Protein AF-A0A8I1KSZ6-F1 (afdb_monomer_lite)

Radius of gyration: 17.88 Å; chains: 1; bounding box: 39×32×58 Å

Sequence (77 aa):
ISASLGLCSYPQDGLDVETLLKNSDLAMYSAKEQGRNAACFFTDELRAKINRRMKVEFALQKAIRDEELDVALQPII

Structure (mmCIF, N/CA/C/O backbone):
data_AF-A0A8I1KSZ6-F1
#
_entry.id   AF-A0A8I1KSZ6-F1
#
loop_
_atom_site.group_PDB
_atom_site.id
_atom_site.type_symbol
_atom_site.label_atom_id
_atom_site.label_alt_id
_atom_site.label_comp_id
_atom_site.label_asym_id
_atom_site.label_entity_id
_atom_site.label_seq_id
_atom_site.pdbx_PDB_ins_code
_atom_site.Cartn_x
_atom_site.Cartn_y
_atom_site.Cartn_z
_atom_site.occupancy
_atom_site.B_iso_or_equiv
_atom_site.auth_seq_id
_atom_site.auth_comp_id
_atom_site.auth_asym_id
_atom_site.auth_atom_id
_atom_site.pdbx_PDB_model_num
ATOM 1 N N . ILE A 1 1 ? 17.783 20.034 0.991 1.00 75.94 1 ILE A N 1
ATOM 2 C CA . ILE A 1 1 ? 16.970 19.563 -0.158 1.00 75.94 1 ILE A CA 1
ATOM 3 C C . ILE A 1 1 ? 17.139 18.050 -0.221 1.00 75.94 1 ILE A C 1
ATOM 5 O O . ILE A 1 1 ? 18.281 17.613 -0.223 1.00 75.94 1 ILE A O 1
ATOM 9 N N . SER A 1 2 ? 16.058 17.267 -0.194 1.00 85.38 2 SER A N 1
ATOM 10 C CA . SER A 1 2 ? 16.096 15.805 -0.381 1.00 85.38 2 SER A CA 1
ATOM 11 C C . SER A 1 2 ? 15.105 15.396 -1.472 1.00 85.38 2 SER A C 1
ATOM 13 O O . SER A 1 2 ? 14.118 16.096 -1.700 1.00 85.38 2 SER A O 1
ATOM 15 N N . ALA A 1 3 ? 15.382 14.292 -2.166 1.00 89.12 3 ALA A N 1
ATOM 16 C CA . ALA A 1 3 ? 14.565 13.789 -3.271 1.00 89.12 3 ALA A CA 1
ATOM 17 C C . ALA A 1 3 ? 14.029 12.387 -2.954 1.00 89.12 3 ALA A C 1
ATOM 19 O O . ALA A 1 3 ? 14.599 11.660 -2.150 1.00 89.12 3 ALA A O 1
ATOM 20 N N . SER A 1 4 ? 12.910 11.985 -3.549 1.00 93.50 4 SER A N 1
ATOM 21 C CA . SER A 1 4 ? 12.427 10.602 -3.463 1.00 93.50 4 SER A CA 1
ATOM 22 C C . SER A 1 4 ? 12.042 10.131 -4.848 1.00 93.50 4 SER A C 1
ATOM 24 O O . SER A 1 4 ? 11.428 10.888 -5.595 1.00 93.50 4 SER A O 1
ATOM 26 N N . LEU A 1 5 ? 12.456 8.917 -5.188 1.00 93.19 5 LEU A N 1
ATOM 27 C CA . LEU A 1 5 ? 12.446 8.409 -6.554 1.00 93.19 5 LEU A CA 1
ATOM 28 C C . LEU A 1 5 ? 11.647 7.109 -6.615 1.00 93.19 5 LEU A C 1
ATOM 30 O O . LEU A 1 5 ? 11.798 6.234 -5.763 1.00 93.19 5 LEU A O 1
ATOM 34 N N . GLY A 1 6 ? 10.804 6.998 -7.632 1.00 95.00 6 GLY A N 1
ATOM 35 C CA . GLY A 1 6 ? 10.175 5.748 -8.033 1.00 95.00 6 GLY A CA 1
ATOM 36 C C . GLY A 1 6 ? 10.832 5.240 -9.305 1.00 95.00 6 GLY A C 1
ATOM 37 O O . GLY A 1 6 ? 11.201 6.041 -10.161 1.00 95.00 6 GLY A O 1
ATOM 38 N N . LEU A 1 7 ? 11.031 3.930 -9.397 1.00 95.62 7 LEU A N 1
ATOM 39 C CA . LEU A 1 7 ? 11.705 3.288 -10.520 1.00 95.62 7 LEU A CA 1
ATOM 40 C C . LEU A 1 7 ? 10.800 2.204 -11.110 1.00 95.62 7 LEU A C 1
ATOM 42 O O . LEU A 1 7 ? 10.230 1.405 -10.367 1.00 95.62 7 LEU A O 1
ATOM 46 N N . CYS A 1 8 ? 10.697 2.169 -12.437 1.00 96.50 8 CYS A N 1
ATOM 47 C CA . CYS A 1 8 ? 9.994 1.138 -13.201 1.00 96.50 8 CYS A CA 1
ATOM 48 C C . CYS A 1 8 ? 10.812 0.720 -14.420 1.00 96.50 8 CYS A C 1
ATOM 50 O O . CYS A 1 8 ? 11.543 1.530 -14.992 1.00 96.50 8 CYS A O 1
ATOM 52 N N . SER A 1 9 ? 10.641 -0.528 -14.835 1.00 94.88 9 SER A N 1
ATOM 53 C CA . SER A 1 9 ? 11.353 -1.156 -15.940 1.00 94.88 9 SER A CA 1
ATOM 54 C C . SER A 1 9 ? 10.367 -1.630 -16.999 1.00 94.88 9 SER A C 1
ATOM 56 O O . SER A 1 9 ? 9.545 -2.508 -16.753 1.00 94.88 9 SER A O 1
ATOM 58 N N . TYR A 1 10 ? 10.471 -1.095 -18.212 1.00 94.62 10 TYR A N 1
ATOM 59 C CA . TYR A 1 10 ? 9.806 -1.687 -19.370 1.00 94.62 10 TYR A CA 1
ATOM 60 C C . TYR A 1 10 ? 10.546 -2.967 -19.801 1.00 94.62 10 TYR A C 1
ATOM 62 O O . TYR A 1 10 ? 11.779 -2.953 -19.837 1.00 94.62 10 TYR A O 1
ATOM 70 N N . PRO A 1 11 ? 9.852 -4.054 -20.188 1.00 94.50 11 PRO A N 1
ATOM 71 C CA . PRO A 1 11 ? 8.393 -4.231 -20.222 1.00 94.50 11 PRO A CA 1
ATOM 72 C C . PRO A 1 11 ? 7.795 -4.821 -18.932 1.00 94.50 11 PRO A C 1
ATOM 74 O O . PRO A 1 11 ? 6.587 -5.026 -18.855 1.00 94.50 11 PRO A O 1
ATOM 77 N N . GLN A 1 12 ? 8.629 -5.138 -17.939 1.00 93.88 12 GLN A N 1
ATOM 78 C CA . GLN A 1 12 ? 8.238 -5.877 -16.736 1.00 93.88 12 GLN A CA 1
ATOM 79 C C . GLN A 1 12 ? 7.146 -5.168 -15.922 1.00 93.88 12 GLN A C 1
ATOM 81 O O . GLN A 1 12 ? 6.192 -5.804 -15.484 1.00 93.88 12 GLN A O 1
ATOM 86 N N . ASP A 1 13 ? 7.257 -3.850 -15.785 1.00 94.06 13 ASP A N 1
ATOM 87 C CA . ASP A 1 13 ? 6.388 -3.031 -14.942 1.00 94.06 13 ASP A CA 1
ATOM 88 C C . ASP A 1 13 ? 5.290 -2.323 -15.751 1.00 94.06 13 ASP A C 1
ATOM 90 O O . ASP A 1 13 ? 4.618 -1.427 -15.244 1.00 94.06 13 ASP A O 1
ATOM 94 N N . GLY A 1 14 ? 5.100 -2.677 -17.022 1.00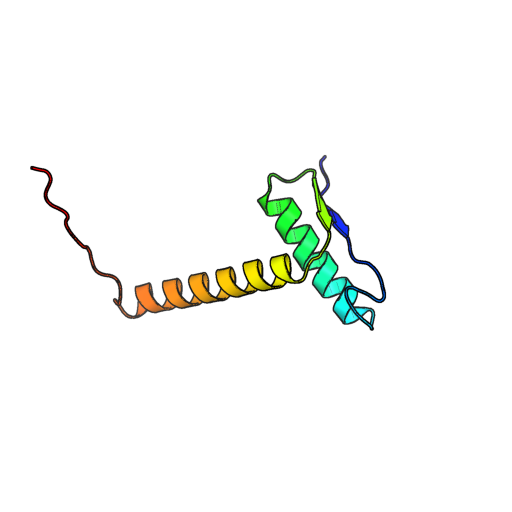 94.62 14 GLY A N 1
ATOM 95 C CA . GLY A 1 14 ? 4.096 -2.069 -17.891 1.00 94.62 14 GLY A CA 1
ATOM 96 C C . GLY A 1 14 ? 4.481 -2.135 -19.363 1.00 94.62 14 GLY A C 1
ATOM 97 O O . GLY A 1 14 ? 5.655 -2.044 -19.714 1.00 94.62 14 GLY A O 1
ATOM 98 N N .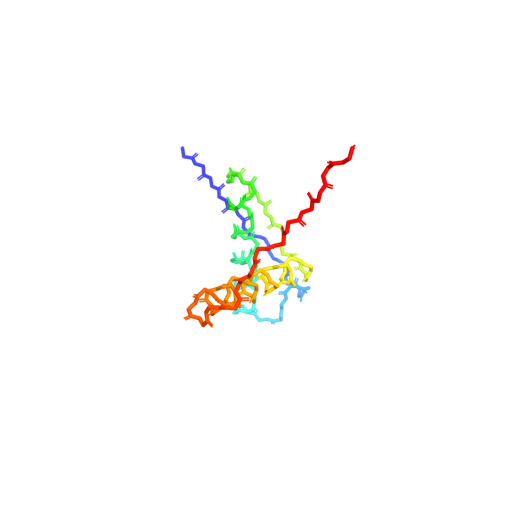 LEU A 1 15 ? 3.471 -2.270 -20.226 1.00 96.81 15 LEU A N 1
ATOM 99 C CA . LEU A 1 15 ? 3.643 -2.354 -21.682 1.00 96.81 15 LEU A CA 1
ATOM 100 C C . LEU A 1 15 ? 3.434 -1.011 -22.395 1.00 96.81 15 LEU A C 1
ATOM 102 O O . LEU A 1 15 ? 3.659 -0.906 -23.597 1.00 96.81 15 LEU A O 1
ATOM 106 N N . ASP A 1 16 ? 3.018 0.014 -21.658 1.00 97.31 16 ASP A N 1
ATOM 107 C CA . ASP A 1 16 ? 2.734 1.350 -22.159 1.00 97.31 16 ASP A CA 1
ATOM 108 C C . ASP A 1 16 ? 3.214 2.418 -21.161 1.00 97.31 16 ASP A C 1
ATOM 110 O O . ASP A 1 16 ? 3.435 2.151 -19.974 1.00 97.31 16 ASP A O 1
ATOM 114 N N . VAL A 1 17 ? 3.399 3.639 -21.664 1.00 96.50 17 VAL A N 1
ATOM 115 C CA . VAL A 1 17 ? 3.949 4.763 -20.892 1.00 96.50 17 VAL A CA 1
ATOM 116 C C . VAL A 1 17 ? 3.042 5.148 -19.724 1.00 96.50 17 VAL A C 1
ATOM 118 O O . VAL A 1 17 ? 3.546 5.473 -18.651 1.00 96.50 17 VAL A O 1
ATOM 121 N N . GLU A 1 18 ? 1.722 5.097 -19.900 1.00 97.12 18 GLU A N 1
ATOM 122 C CA . GLU A 1 18 ? 0.767 5.478 -18.858 1.00 97.12 18 GLU A CA 1
ATOM 123 C C . GLU A 1 18 ? 0.845 4.512 -17.667 1.00 97.12 18 GLU A C 1
ATOM 125 O O . GLU A 1 18 ? 0.950 4.941 -16.514 1.00 97.12 18 GLU A O 1
ATOM 130 N N . THR A 1 19 ? 0.903 3.206 -17.940 1.00 95.25 19 THR A N 1
ATOM 131 C CA . THR A 1 19 ? 1.088 2.167 -16.922 1.00 95.25 19 THR A CA 1
ATOM 132 C C . THR A 1 19 ? 2.418 2.323 -16.183 1.00 95.25 19 THR A C 1
ATOM 134 O O . THR A 1 19 ? 2.437 2.263 -14.951 1.00 95.25 19 THR A O 1
ATOM 137 N N . LEU A 1 20 ? 3.522 2.561 -16.902 1.00 95.31 20 LEU A N 1
ATOM 138 C CA . LEU A 1 20 ? 4.845 2.751 -16.295 1.00 95.31 20 LEU A CA 1
ATOM 139 C C . LEU A 1 20 ? 4.905 4.004 -15.415 1.00 95.31 20 LEU A C 1
ATOM 141 O O . LEU A 1 20 ? 5.446 3.943 -14.313 1.00 95.31 20 LEU A O 1
ATOM 145 N N . LEU A 1 21 ? 4.321 5.123 -15.858 1.00 95.50 21 LEU A N 1
ATOM 146 C CA . LEU A 1 21 ? 4.251 6.352 -15.062 1.00 95.50 21 LEU A CA 1
ATOM 147 C C . LEU A 1 21 ? 3.462 6.127 -13.774 1.00 95.50 21 LEU A C 1
ATOM 149 O O . LEU A 1 21 ? 3.959 6.419 -12.687 1.00 95.50 21 LEU A O 1
ATOM 153 N N . LYS A 1 22 ? 2.278 5.517 -13.880 1.00 94.06 22 LYS A N 1
ATOM 154 C CA . LYS A 1 22 ? 1.448 5.185 -12.719 1.00 94.06 22 LYS A CA 1
ATOM 155 C C . LYS A 1 22 ? 2.192 4.295 -11.722 1.00 94.06 22 LYS A C 1
ATOM 157 O O . LYS A 1 22 ? 2.096 4.498 -10.513 1.00 94.06 22 LYS A O 1
ATOM 162 N N . ASN A 1 23 ? 2.935 3.310 -12.214 1.00 95.44 23 ASN A N 1
ATOM 163 C CA . ASN A 1 23 ? 3.720 2.410 -11.375 1.00 95.44 23 ASN A CA 1
ATOM 164 C C . ASN A 1 23 ? 4.928 3.094 -10.735 1.00 95.44 23 ASN A C 1
ATOM 166 O O . ASN A 1 23 ? 5.209 2.864 -9.556 1.00 95.44 23 ASN A O 1
ATOM 170 N N . SER A 1 24 ? 5.579 3.996 -11.465 1.00 94.81 24 SER A N 1
ATOM 171 C CA . SER A 1 24 ? 6.693 4.788 -10.953 1.00 94.81 24 SER A CA 1
ATOM 172 C C . SER A 1 24 ? 6.215 5.727 -9.849 1.00 94.81 24 SER A C 1
ATOM 174 O O . SER A 1 24 ? 6.865 5.848 -8.812 1.00 94.81 24 SER A O 1
ATOM 176 N N . ASP A 1 25 ? 5.031 6.318 -9.997 1.00 93.62 25 ASP A N 1
ATOM 177 C CA . ASP A 1 25 ? 4.422 7.146 -8.958 1.00 93.62 25 ASP A CA 1
ATOM 178 C C . ASP A 1 25 ? 4.073 6.343 -7.701 1.00 93.62 25 ASP A C 1
ATOM 180 O O . ASP A 1 25 ? 4.328 6.808 -6.586 1.00 93.62 25 ASP A O 1
ATOM 184 N N . LEU A 1 26 ? 3.557 5.116 -7.851 1.00 93.06 26 LEU A N 1
ATOM 185 C CA . LEU A 1 26 ? 3.321 4.209 -6.719 1.00 93.06 26 LEU A CA 1
ATOM 186 C C . LEU A 1 26 ? 4.626 3.886 -5.974 1.00 93.06 26 LEU A C 1
ATOM 188 O O . LEU A 1 26 ? 4.665 3.924 -4.740 1.00 93.06 26 LEU A O 1
ATOM 192 N N . ALA A 1 27 ? 5.705 3.622 -6.710 1.00 94.19 27 ALA A N 1
ATOM 193 C CA . ALA A 1 27 ? 7.027 3.381 -6.141 1.00 94.19 27 ALA A CA 1
ATOM 194 C C . ALA A 1 27 ? 7.582 4.623 -5.424 1.00 94.19 27 ALA A C 1
ATOM 196 O O . ALA A 1 27 ? 8.013 4.546 -4.271 1.00 94.19 27 ALA A O 1
ATOM 197 N N . MET A 1 28 ? 7.475 5.801 -6.044 1.00 94.00 28 MET A N 1
ATOM 198 C CA . MET A 1 28 ? 7.872 7.074 -5.438 1.00 94.00 28 MET A CA 1
ATOM 199 C C . MET A 1 28 ? 7.082 7.351 -4.154 1.00 94.00 28 MET A C 1
ATOM 201 O O . MET A 1 28 ? 7.649 7.822 -3.165 1.00 94.00 28 MET A O 1
ATOM 205 N N . TYR A 1 29 ? 5.774 7.082 -4.154 1.00 90.81 29 TYR A N 1
ATOM 206 C CA . TYR A 1 29 ? 4.943 7.257 -2.969 1.00 90.81 29 TYR A CA 1
ATOM 207 C C . TYR A 1 29 ? 5.448 6.380 -1.821 1.00 90.81 29 TYR A C 1
ATOM 209 O O . TYR A 1 29 ? 5.655 6.881 -0.717 1.00 90.81 29 TYR A O 1
ATOM 217 N N . SER A 1 30 ? 5.773 5.113 -2.095 1.00 90.31 30 SER A N 1
ATOM 218 C CA . SER A 1 30 ? 6.385 4.232 -1.096 1.00 90.31 30 SER A CA 1
ATOM 219 C C . SER A 1 30 ? 7.717 4.767 -0.567 1.00 90.31 30 SER A C 1
ATOM 221 O O . SER A 1 30 ? 7.940 4.760 0.643 1.00 90.31 30 SER A O 1
ATOM 223 N N . ALA A 1 31 ? 8.576 5.302 -1.440 1.00 91.44 31 ALA A N 1
ATOM 224 C CA . ALA A 1 31 ? 9.833 5.927 -1.029 1.00 91.44 31 ALA A CA 1
ATOM 225 C C . ALA A 1 31 ? 9.614 7.133 -0.092 1.00 91.44 31 ALA A C 1
ATOM 227 O O . ALA A 1 31 ? 10.395 7.360 0.834 1.00 91.44 31 ALA A O 1
ATOM 228 N N . LYS A 1 32 ? 8.532 7.901 -0.291 1.00 90.00 32 LYS A N 1
ATOM 229 C CA . LYS A 1 32 ? 8.159 9.005 0.609 1.00 90.00 32 LYS A CA 1
ATOM 230 C C . LYS A 1 32 ? 7.708 8.502 1.980 1.00 90.00 32 LYS A C 1
ATOM 232 O O . LYS A 1 32 ? 8.056 9.130 2.977 1.00 90.00 32 LYS A O 1
ATOM 237 N N . GLU A 1 33 ? 6.970 7.397 2.042 1.00 86.50 33 GLU A N 1
ATOM 238 C CA . GLU A 1 33 ? 6.499 6.818 3.309 1.00 86.50 33 GLU A CA 1
A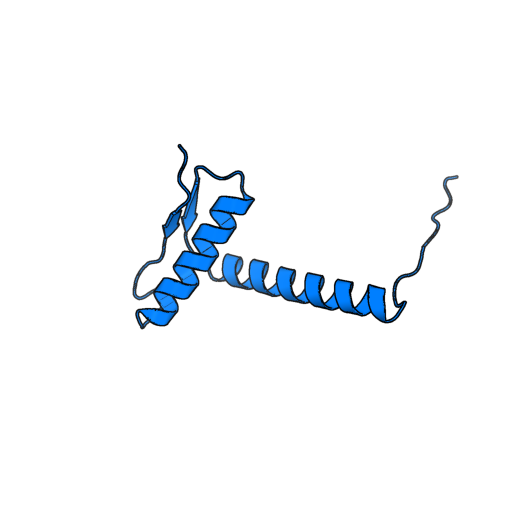TOM 239 C C . GLU A 1 33 ? 7.607 6.146 4.122 1.00 86.50 33 GLU A C 1
ATOM 241 O O . GLU A 1 33 ? 7.573 6.184 5.347 1.00 86.50 33 GLU A O 1
ATOM 246 N N . GLN A 1 34 ? 8.621 5.588 3.460 1.00 84.12 34 GLN A N 1
ATOM 247 C CA . GLN A 1 34 ? 9.764 4.931 4.109 1.00 84.12 34 GLN A CA 1
ATOM 248 C C . GLN A 1 34 ? 10.770 5.906 4.756 1.00 84.12 34 GLN A C 1
ATOM 250 O O . GLN A 1 34 ? 11.826 5.480 5.214 1.00 84.12 34 GLN A O 1
ATOM 255 N N . GLY A 1 35 ? 10.454 7.204 4.824 1.00 81.19 35 GLY A N 1
ATOM 256 C CA . GLY A 1 35 ? 11.296 8.215 5.477 1.00 81.19 35 GLY A CA 1
ATOM 257 C C . GLY A 1 35 ? 11.844 9.304 4.552 1.00 81.19 35 GLY A C 1
ATOM 258 O O . GLY A 1 35 ? 12.604 10.153 5.019 1.00 81.19 35 GLY A O 1
ATOM 259 N N . ARG A 1 36 ? 11.418 9.343 3.276 1.00 80.94 36 ARG A N 1
ATOM 260 C CA . ARG A 1 36 ? 11.933 10.251 2.226 1.00 80.94 36 ARG A CA 1
ATOM 261 C C . ARG A 1 36 ? 13.434 10.029 1.973 1.00 80.94 36 ARG A C 1
ATOM 263 O O . ARG A 1 36 ? 14.050 9.141 2.542 1.00 80.94 36 ARG A O 1
ATOM 270 N N . ASN A 1 37 ? 14.028 10.814 1.07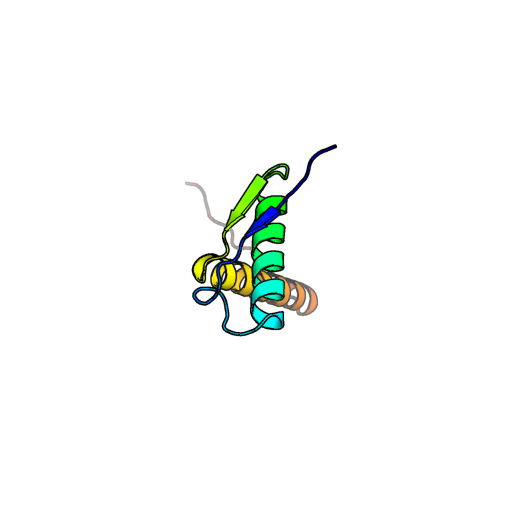1 1.00 88.94 37 ASN A N 1
ATOM 271 C CA . ASN A 1 37 ?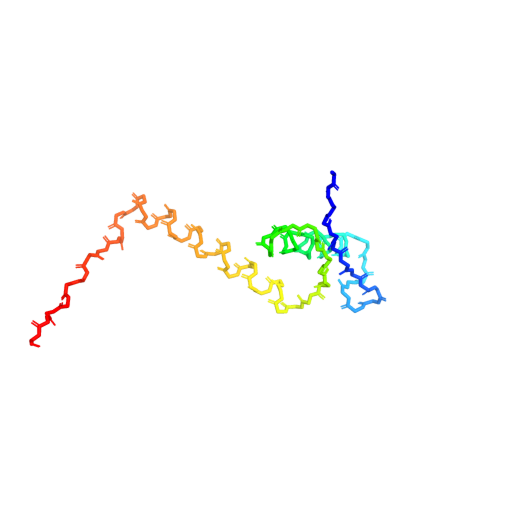 15.436 10.661 0.667 1.00 88.94 37 ASN A CA 1
ATOM 272 C C . ASN A 1 37 ? 15.809 9.245 0.174 1.00 88.94 37 ASN A C 1
ATOM 274 O O . ASN A 1 37 ? 16.921 8.777 0.408 1.00 88.94 37 ASN A O 1
ATOM 278 N N . ALA A 1 38 ? 14.867 8.558 -0.474 1.00 90.94 38 ALA A N 1
ATOM 279 C CA . ALA A 1 38 ? 14.998 7.161 -0.869 1.00 90.94 38 ALA A CA 1
ATOM 280 C C . ALA A 1 38 ? 14.557 6.938 -2.319 1.00 90.94 38 ALA A C 1
ATOM 282 O O . ALA A 1 38 ? 13.772 7.712 -2.875 1.00 90.94 38 ALA A O 1
ATOM 283 N N . ALA A 1 39 ? 15.039 5.849 -2.910 1.00 91.75 39 ALA A N 1
ATOM 284 C CA . ALA A 1 39 ? 14.539 5.316 -4.167 1.00 91.75 39 ALA A CA 1
ATOM 285 C C . ALA A 1 39 ? 13.836 3.983 -3.899 1.00 91.75 39 ALA A C 1
ATOM 287 O O . ALA A 1 39 ? 14.301 3.192 -3.080 1.00 91.75 39 ALA A O 1
ATOM 288 N N . CYS A 1 40 ? 12.724 3.734 -4.580 1.00 93.69 40 CYS A N 1
ATOM 289 C CA . CYS A 1 40 ? 11.993 2.479 -4.482 1.00 93.69 40 CYS A CA 1
ATOM 290 C C . CYS A 1 40 ? 11.679 1.967 -5.886 1.00 93.69 40 CYS A C 1
ATOM 292 O O . CYS A 1 40 ? 11.288 2.741 -6.761 1.00 93.69 40 CYS A O 1
ATOM 294 N N . PHE A 1 41 ? 11.873 0.668 -6.096 1.00 94.38 41 PHE A N 1
ATOM 295 C CA . PHE A 1 41 ? 11.444 -0.007 -7.312 1.00 94.38 41 PHE A CA 1
ATOM 296 C C . PHE A 1 41 ? 9.979 -0.392 -7.192 1.00 94.38 41 PHE A C 1
ATOM 298 O O . PHE A 1 41 ? 9.512 -0.793 -6.123 1.00 94.38 41 PHE A O 1
ATOM 305 N N . PHE A 1 42 ? 9.258 -0.272 -8.297 1.00 95.38 42 PHE A N 1
ATOM 306 C CA . PHE A 1 42 ? 7.943 -0.861 -8.403 1.00 95.38 42 PHE A CA 1
ATOM 307 C C . PHE A 1 42 ? 8.043 -2.386 -8.319 1.00 95.38 42 PHE A C 1
ATOM 309 O O . PHE A 1 42 ? 8.938 -2.997 -8.896 1.00 95.38 42 PHE A O 1
ATOM 316 N N . THR A 1 43 ? 7.095 -2.984 -7.603 1.00 93.38 43 THR A N 1
ATOM 317 C CA . THR A 1 43 ? 6.815 -4.416 -7.661 1.00 93.38 43 THR A CA 1
ATOM 318 C C . THR A 1 43 ? 5.306 -4.630 -7.576 1.00 93.38 43 THR A C 1
ATOM 320 O O . THR A 1 43 ? 4.567 -3.781 -7.055 1.00 93.38 43 THR A O 1
ATOM 323 N N . ASP A 1 44 ? 4.821 -5.776 -8.045 1.00 91.19 44 ASP A N 1
ATOM 324 C CA . ASP A 1 44 ? 3.402 -6.110 -7.918 1.00 91.19 44 ASP A CA 1
ATOM 325 C C . ASP A 1 44 ? 2.975 -6.254 -6.449 1.00 91.19 44 ASP A C 1
ATOM 327 O O . ASP A 1 44 ? 1.854 -5.877 -6.088 1.00 91.19 44 ASP A O 1
ATOM 331 N N . GLU A 1 45 ? 3.872 -6.698 -5.561 1.00 91.75 45 GLU A N 1
ATOM 332 C CA . GLU A 1 45 ? 3.613 -6.713 -4.119 1.00 91.75 45 GLU A CA 1
ATOM 333 C C . GLU A 1 45 ? 3.412 -5.298 -3.576 1.00 91.75 45 GLU A C 1
ATOM 335 O O . GLU A 1 45 ? 2.532 -5.077 -2.737 1.00 91.75 45 GLU A O 1
ATOM 340 N N . LEU A 1 46 ? 4.183 -4.321 -4.068 1.00 91.06 46 LEU A N 1
ATOM 341 C CA . LEU A 1 46 ? 4.014 -2.930 -3.674 1.00 91.06 46 LEU A CA 1
ATOM 342 C C . LEU A 1 46 ? 2.639 -2.407 -4.098 1.00 91.06 46 LEU A C 1
ATOM 344 O O . LEU A 1 46 ? 1.922 -1.814 -3.284 1.00 91.06 46 LEU A O 1
ATOM 348 N N . ARG A 1 47 ? 2.234 -2.678 -5.342 1.00 91.31 47 ARG A N 1
ATOM 349 C CA . ARG A 1 47 ? 0.895 -2.334 -5.836 1.00 91.31 47 ARG A CA 1
ATOM 350 C C . ARG A 1 47 ? -0.193 -2.970 -4.970 1.00 91.31 47 ARG A C 1
ATOM 352 O O . ARG A 1 47 ? -1.136 -2.287 -4.564 1.00 91.31 47 ARG A O 1
ATOM 359 N N . ALA A 1 48 ? -0.064 -4.258 -4.655 1.00 92.44 48 ALA A N 1
ATOM 360 C CA . ALA A 1 48 ? -1.015 -4.979 -3.815 1.00 92.44 48 ALA A CA 1
ATOM 361 C C . ALA A 1 48 ? -1.103 -4.380 -2.401 1.00 92.44 48 ALA A C 1
ATOM 363 O O . ALA A 1 48 ? -2.205 -4.184 -1.882 1.00 92.44 48 ALA A O 1
ATOM 364 N N . LYS A 1 49 ? 0.040 -4.026 -1.801 1.00 91.50 49 LYS A N 1
ATOM 365 C CA . LYS A 1 49 ? 0.119 -3.387 -0.481 1.00 91.50 49 LYS A CA 1
ATOM 366 C C . LYS A 1 49 ? -0.581 -2.029 -0.466 1.00 91.50 49 LYS A C 1
ATOM 368 O O . LYS A 1 49 ? -1.398 -1.785 0.423 1.00 91.50 49 LYS A O 1
ATOM 373 N N . ILE A 1 50 ? -0.308 -1.174 -1.453 1.00 87.56 50 ILE A N 1
ATOM 374 C CA . ILE A 1 50 ? -0.934 0.153 -1.565 1.00 87.56 50 ILE A CA 1
ATOM 375 C C . ILE A 1 50 ? -2.447 0.009 -1.776 1.00 87.56 50 ILE A C 1
ATOM 377 O O . ILE A 1 50 ? -3.231 0.626 -1.058 1.00 87.56 50 ILE A O 1
ATOM 381 N N . ASN A 1 51 ? -2.879 -0.880 -2.675 1.00 90.94 51 ASN A N 1
ATOM 382 C CA . ASN A 1 51 ? -4.300 -1.153 -2.902 1.00 90.94 51 ASN A CA 1
ATOM 383 C C . ASN A 1 51 ? -5.011 -1.672 -1.648 1.00 90.94 51 ASN A C 1
ATOM 385 O O . ASN A 1 51 ? -6.127 -1.247 -1.350 1.00 90.94 51 ASN A O 1
ATOM 389 N N . ARG A 1 52 ? -4.384 -2.585 -0.895 1.00 94.12 52 ARG A N 1
ATOM 390 C CA . ARG A 1 52 ? -4.937 -3.083 0.371 1.00 94.12 52 ARG A CA 1
ATOM 391 C C . ARG A 1 52 ? -5.093 -1.952 1.379 1.00 94.12 52 ARG A C 1
ATOM 393 O O . ARG A 1 52 ? -6.135 -1.867 2.020 1.00 94.12 52 ARG A O 1
ATOM 400 N N . ARG A 1 53 ? -4.085 -1.089 1.502 1.00 91.12 53 ARG A N 1
ATOM 401 C CA . ARG A 1 53 ? -4.137 0.052 2.414 1.00 91.12 53 ARG A CA 1
ATOM 402 C C . ARG A 1 53 ? -5.270 1.010 2.060 1.00 91.12 53 ARG A C 1
ATOM 404 O O . ARG A 1 53 ? -6.074 1.297 2.935 1.00 91.12 53 ARG A O 1
ATOM 411 N N . MET A 1 54 ? -5.397 1.405 0.793 1.00 90.88 54 MET A N 1
ATOM 412 C CA . MET A 1 54 ? -6.498 2.270 0.346 1.00 90.88 54 MET A CA 1
ATOM 413 C C . MET A 1 54 ? -7.870 1.658 0.654 1.00 90.88 54 MET A C 1
ATOM 415 O O . MET A 1 54 ? -8.771 2.353 1.114 1.00 90.88 54 MET A O 1
ATOM 419 N N . LYS A 1 55 ? -8.029 0.341 0.454 1.00 96.06 55 LYS A N 1
ATOM 420 C CA . LYS A 1 55 ? -9.272 -0.368 0.801 1.00 96.06 55 LYS A CA 1
ATOM 421 C C . LYS A 1 55 ? -9.577 -0.307 2.298 1.00 96.06 55 LYS A C 1
ATOM 423 O O . LYS A 1 55 ? -10.723 -0.073 2.660 1.00 96.06 55 LYS A O 1
ATOM 428 N N . VAL A 1 56 ? -8.573 -0.519 3.150 1.00 96.75 56 VAL A N 1
ATOM 429 C CA . VAL A 1 56 ? -8.734 -0.440 4.610 1.00 96.75 56 VAL A CA 1
ATOM 430 C C . VAL A 1 56 ? -9.044 0.989 5.046 1.00 96.75 56 VAL A C 1
ATOM 432 O O . VAL A 1 56 ? -9.953 1.179 5.840 1.00 96.75 56 VAL A O 1
ATOM 435 N N . GLU A 1 57 ? -8.353 1.994 4.508 1.00 96.44 57 GLU A N 1
ATOM 436 C CA . GLU A 1 57 ? -8.616 3.406 4.819 1.00 96.44 57 GLU A CA 1
ATOM 437 C C . GLU A 1 57 ? -10.048 3.804 4.447 1.00 96.44 57 GLU A C 1
ATOM 439 O O . GLU A 1 57 ? -10.755 4.393 5.263 1.00 96.44 57 GLU A O 1
ATOM 444 N N . PHE A 1 58 ? -10.510 3.412 3.258 1.00 97.06 58 PHE A N 1
ATOM 445 C CA . PHE A 1 58 ? -11.891 3.637 2.840 1.00 97.06 58 PHE A CA 1
ATOM 446 C C . PHE A 1 58 ? -12.893 2.912 3.750 1.00 97.06 58 PHE A C 1
ATOM 448 O O . PHE A 1 58 ? -13.881 3.506 4.181 1.00 97.06 58 PHE A O 1
ATOM 455 N N . ALA A 1 59 ? -12.630 1.643 4.076 1.00 97.56 59 ALA A N 1
ATOM 456 C CA . ALA A 1 59 ? -13.486 0.862 4.962 1.00 97.56 59 ALA A CA 1
ATOM 457 C C . ALA A 1 59 ? -13.556 1.467 6.372 1.00 97.56 59 ALA A C 1
ATOM 459 O O . ALA A 1 59 ? -14.642 1.561 6.926 1.00 97.56 59 ALA A O 1
ATOM 460 N N . LEU A 1 60 ? -12.437 1.940 6.926 1.00 97.62 60 LEU A N 1
ATOM 461 C CA . LEU A 1 60 ? -12.397 2.601 8.232 1.00 97.62 60 LEU A CA 1
ATOM 462 C C . LEU A 1 60 ? -13.149 3.935 8.222 1.00 97.62 60 LEU A C 1
ATOM 464 O O . LEU A 1 60 ? -13.913 4.209 9.142 1.00 97.62 60 LEU A O 1
ATOM 468 N N . GLN A 1 61 ? -12.981 4.754 7.178 1.00 97.62 61 GLN A N 1
ATOM 469 C CA . GLN A 1 61 ? -13.744 6.000 7.032 1.00 97.62 61 GLN A CA 1
ATOM 470 C C . GLN A 1 61 ? -15.252 5.745 6.967 1.00 97.62 61 GLN A C 1
ATOM 472 O O . GLN A 1 61 ? -16.032 6.538 7.495 1.00 97.62 61 GLN A O 1
ATOM 477 N N . LYS A 1 62 ? -15.662 4.654 6.314 1.00 98.19 62 LYS A N 1
ATOM 478 C CA . LYS A 1 62 ? -17.055 4.214 6.288 1.00 98.19 62 LYS A CA 1
ATOM 479 C C . LYS A 1 62 ? -17.507 3.722 7.668 1.00 98.19 62 LYS A C 1
ATOM 481 O O . LYS A 1 62 ? -18.492 4.235 8.177 1.00 98.19 62 LYS A O 1
ATOM 486 N N . ALA A 1 63 ? -16.750 2.826 8.297 1.00 98.00 63 ALA A N 1
ATOM 487 C CA . ALA A 1 63 ? -17.071 2.256 9.604 1.00 98.00 63 ALA A CA 1
ATOM 488 C C . ALA A 1 63 ? -17.229 3.325 10.697 1.00 98.00 63 ALA A C 1
ATOM 490 O O . ALA A 1 63 ? -18.103 3.210 11.543 1.00 98.00 63 ALA A O 1
ATOM 491 N N . ILE A 1 64 ? -16.432 4.399 10.662 1.00 97.69 64 ILE A N 1
ATOM 492 C CA . ILE A 1 64 ? -16.597 5.539 11.579 1.00 97.69 64 ILE A CA 1
ATOM 493 C C . ILE A 1 64 ? -17.924 6.269 11.332 1.00 97.69 64 ILE A C 1
ATOM 495 O O . ILE A 1 64 ? -18.601 6.644 12.283 1.00 97.69 64 ILE A O 1
ATOM 499 N N . ARG A 1 65 ? -18.283 6.505 10.065 1.00 97.81 65 ARG A N 1
ATOM 500 C CA . ARG A 1 65 ? -19.512 7.222 9.685 1.00 97.81 65 ARG A CA 1
ATOM 501 C C . ARG A 1 65 ? -20.770 6.435 10.037 1.00 97.81 65 ARG A C 1
ATOM 503 O O . ARG A 1 65 ? -21.762 7.037 10.426 1.00 97.81 65 ARG A O 1
ATOM 510 N N . ASP A 1 66 ? -20.693 5.122 9.876 1.00 98.25 66 ASP A N 1
ATOM 511 C CA . ASP A 1 66 ? -21.813 4.199 10.033 1.00 98.25 66 ASP A CA 1
ATOM 512 C C . ASP A 1 66 ? -21.822 3.540 11.433 1.00 98.25 66 ASP A C 1
ATOM 514 O O . ASP A 1 66 ? -22.588 2.611 11.665 1.00 98.25 66 ASP A O 1
ATOM 518 N N . GLU A 1 67 ? -20.981 4.022 12.363 1.00 96.69 67 GLU A N 1
ATOM 519 C CA . GLU A 1 67 ? -20.863 3.546 13.755 1.00 96.69 67 GLU A CA 1
ATOM 520 C C . GLU A 1 67 ? -20.592 2.026 13.887 1.00 96.69 67 GLU A C 1
ATOM 522 O O . GLU A 1 67 ? -21.067 1.361 14.801 1.00 96.69 67 GLU A O 1
ATOM 527 N N . GLU A 1 68 ? -19.778 1.458 12.990 1.00 97.81 68 GLU A N 1
ATOM 528 C CA . GLU A 1 68 ? -19.465 0.016 12.920 1.00 97.81 68 GLU A CA 1
ATOM 529 C C . GLU A 1 68 ? -18.257 -0.413 13.796 1.00 97.81 68 GLU A C 1
ATOM 531 O O . GLU A 1 68 ? -17.772 -1.540 13.676 1.00 97.81 68 GLU A O 1
ATOM 536 N N . LEU A 1 69 ? -17.715 0.473 14.644 1.00 96.69 69 LEU A N 1
ATOM 537 C CA . LEU A 1 69 ? -16.564 0.188 15.516 1.00 96.69 69 LEU A CA 1
ATOM 538 C C . LEU A 1 69 ? -17.008 -0.054 16.960 1.00 96.69 69 LEU A C 1
ATOM 540 O O . LEU A 1 69 ? -17.728 0.764 17.523 1.00 96.69 69 LEU A O 1
ATOM 544 N N . ASP A 1 70 ? -16.502 -1.121 17.581 1.00 95.62 70 ASP A N 1
ATOM 545 C CA . ASP A 1 70 ? -16.839 -1.484 18.961 1.00 95.62 70 ASP A CA 1
ATOM 546 C C . ASP A 1 70 ? -15.586 -1.793 19.799 1.00 95.62 70 ASP A C 1
ATOM 548 O O . ASP A 1 70 ? -14.522 -2.131 19.267 1.00 95.62 70 ASP A O 1
ATOM 552 N N . VAL A 1 71 ? -15.695 -1.658 21.121 1.00 95.44 71 VAL A N 1
ATOM 553 C CA . VAL A 1 71 ? -14.569 -1.811 22.056 1.00 95.44 71 VAL A CA 1
ATOM 554 C C . VAL A 1 71 ? -14.619 -3.178 22.729 1.00 95.44 71 VAL A C 1
ATOM 556 O O . VAL A 1 71 ? -15.497 -3.463 23.539 1.00 95.44 71 VAL A O 1
ATOM 559 N N . ALA A 1 72 ? -13.615 -4.013 22.463 1.00 95.44 72 ALA A N 1
ATOM 560 C CA . ALA A 1 72 ? -13.418 -5.267 23.185 1.00 95.44 72 ALA A CA 1
ATOM 561 C C . ALA A 1 72 ? -12.551 -5.051 24.439 1.00 95.44 72 ALA A C 1
ATOM 563 O O . ALA A 1 72 ? -11.468 -4.469 24.359 1.00 95.44 72 ALA A O 1
ATOM 564 N N . LEU A 1 73 ? -12.999 -5.555 25.593 1.00 95.56 73 LEU A N 1
ATOM 565 C CA . LEU A 1 73 ? -12.257 -5.505 26.859 1.00 95.56 73 LEU A CA 1
ATOM 566 C C . LEU A 1 73 ? -11.677 -6.886 27.189 1.00 95.56 73 LEU A C 1
ATOM 568 O O . LEU A 1 73 ? -12.421 -7.858 27.310 1.00 95.56 73 LEU A O 1
ATOM 572 N N . GLN A 1 74 ? -10.354 -6.970 27.362 1.00 95.94 74 GLN A N 1
ATOM 573 C CA . GLN A 1 74 ? -9.662 -8.199 27.759 1.00 95.94 74 GLN A CA 1
ATOM 574 C C . GLN A 1 74 ? -9.276 -8.141 29.250 1.00 95.94 74 GLN A C 1
ATOM 576 O O . GLN A 1 74 ? -8.481 -7.277 29.626 1.00 95.94 74 GLN A O 1
ATOM 581 N N . PRO A 1 75 ? -9.801 -9.040 30.107 1.00 93.25 75 PRO A N 1
ATOM 582 C CA . PRO A 1 75 ? -9.403 -9.115 31.510 1.00 93.25 75 PRO A CA 1
ATOM 583 C C . PRO A 1 75 ? -7.936 -9.525 31.668 1.00 93.25 75 PRO A C 1
ATOM 585 O O . PRO A 1 75 ? -7.455 -10.413 30.963 1.00 93.25 75 PRO A O 1
ATOM 588 N N . ILE A 1 76 ? -7.253 -8.917 32.635 1.00 90.31 76 ILE A N 1
ATOM 589 C CA . ILE A 1 76 ? -5.922 -9.328 33.093 1.00 90.31 76 ILE A CA 1
ATOM 590 C C . ILE A 1 76 ? -6.122 -10.032 34.444 1.00 90.31 76 ILE A C 1
ATOM 59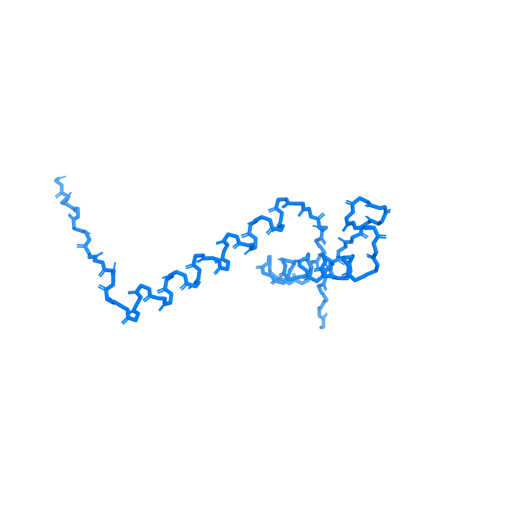2 O O . ILE A 1 76 ? -6.762 -9.457 35.326 1.00 90.31 76 ILE A O 1
ATOM 596 N N . ILE A 1 77 ? -5.637 -11.274 34.569 1.00 81.12 77 ILE A N 1
ATOM 597 C CA . ILE A 1 77 ? -5.684 -12.107 35.789 1.00 81.12 77 ILE A CA 1
ATOM 598 C C . ILE A 1 77 ? -4.301 -12.123 36.433 1.00 81.12 77 ILE A C 1
ATOM 600 O O . ILE A 1 77 ? -3.319 -12.253 35.666 1.00 81.12 77 ILE A O 1
#

Secondary structure (DSSP, 8-state):
----EEE--TTTT-SSHHHHHHHHHHHHHHHHHTTSS-EEE--HHHHHHHHHHHHHHHHHHHHHHTT----------

pLDDT: mean 93.17, std 4.38, range [75.94, 98.25]

Foldseek 3Di:
DAAFWFDEDPPVQHPDPVSRVVQRVLQSVVCVVVPGNYYGYGDVVSVVVVVVVVVVVVVVVVCVVVVVDDDDDDDDD